Protein AF-A0A317G3U3-F1 (afdb_monomer_lite)

Secondary structure (DSSP, 8-state):
---HHHHHHHHHHHHTT------SS--S--EEETTTTEEEETTEEE-HHHHHHHHHHHHHHHTT--TTSHHHHHHHHHHHHHHHHHHHHHHHTTSTTHHHHHHTTSSTTS--

Organism: Butyrivibrio fibrisolvens (NCBI:txid831)

Sequence (112 aa):
MTSNRRDLINGLAAAMGAGTFAATTYEGTNRYDKGTGTFYCNGHIISPSIVEKASEFFEANLKRCDRSTSEGNEMYLIYETAVEAIKLMRTTNANQNSSIVASNKDHQNRYS

Foldseek 3Di:
DPPPPVVVVVVVCVVVPVPDDPPPQPPDDFAQDLVQRWTCDRNDIDHNVNLVVLLVVLVVVLVVQDCVDPVSVVSNVVSVVSNVVSVCRSVVNVPPVVVVVVVVVVVVPPPD

Structure (mmCIF, N/CA/C/O backbone):
data_AF-A0A317G3U3-F1
#
_entry.id   AF-A0A317G3U3-F1
#
loop_
_atom_site.group_PDB
_atom_site.id
_atom_site.type_symbol
_atom_site.label_atom_id
_atom_site.label_alt_id
_atom_site.label_comp_id
_atom_site.label_asym_id
_atom_site.label_entity_id
_atom_site.label_seq_id
_atom_site.pdbx_PDB_ins_code
_atom_site.Cartn_x
_atom_site.Cartn_y
_atom_site.Cartn_z
_atom_site.occupancy
_atom_site.B_iso_or_equiv
_atom_site.auth_seq_id
_atom_site.auth_comp_id
_atom_site.auth_asym_id
_atom_site.auth_atom_id
_atom_site.pdbx_PDB_model_num
ATOM 1 N N . MET A 1 1 ? -18.223 -38.491 18.582 1.00 40.91 1 MET A N 1
ATOM 2 C CA . MET A 1 1 ? -18.993 -37.455 19.305 1.00 40.91 1 MET A CA 1
ATOM 3 C C . MET A 1 1 ? -18.019 -36.534 20.045 1.00 40.91 1 MET A C 1
ATOM 5 O O . MET A 1 1 ? -17.720 -36.775 21.204 1.00 40.91 1 MET A O 1
ATOM 9 N N . THR A 1 2 ? -17.447 -35.534 19.366 1.00 45.72 2 THR A N 1
ATOM 10 C CA . THR A 1 2 ? -16.392 -34.636 19.901 1.00 45.72 2 THR A CA 1
ATOM 11 C C . THR A 1 2 ? -16.836 -33.164 19.934 1.00 45.72 2 THR A C 1
ATOM 13 O O . THR A 1 2 ? -16.015 -32.259 19.812 1.00 45.72 2 THR A O 1
ATOM 16 N N . SER A 1 3 ? -18.135 -32.911 20.123 1.00 53.75 3 SER A N 1
ATOM 17 C CA . SER A 1 3 ? -18.735 -31.561 20.128 1.00 53.75 3 SER A CA 1
ATOM 18 C C . SER A 1 3 ? -18.715 -30.859 21.496 1.00 53.75 3 SER A C 1
ATOM 20 O O . SER A 1 3 ? -19.052 -29.691 21.613 1.00 53.75 3 SER A O 1
ATOM 22 N N . ASN A 1 4 ? -18.262 -31.524 22.558 1.00 58.53 4 ASN A N 1
ATOM 23 C CA . ASN A 1 4 ? -18.688 -31.150 23.909 1.00 58.53 4 ASN A CA 1
ATOM 24 C C . ASN A 1 4 ? -18.010 -29.899 24.512 1.00 58.53 4 ASN A C 1
ATOM 26 O O . ASN A 1 4 ? -18.536 -29.303 25.442 1.00 58.53 4 ASN A O 1
ATOM 30 N N . ARG A 1 5 ? -16.832 -29.476 24.026 1.00 55.97 5 ARG A N 1
ATOM 31 C CA . ARG A 1 5 ? -16.104 -28.349 24.650 1.00 55.97 5 ARG A CA 1
ATOM 32 C C . ARG A 1 5 ? -16.579 -26.983 24.156 1.00 55.97 5 ARG A C 1
ATOM 34 O O . ARG A 1 5 ? -16.696 -26.066 24.959 1.00 55.97 5 ARG A O 1
ATOM 41 N N . ARG A 1 6 ? -16.832 -26.834 22.852 1.00 60.09 6 ARG A N 1
ATOM 42 C CA . ARG A 1 6 ? -17.262 -25.547 22.276 1.00 60.09 6 ARG A CA 1
ATOM 43 C C . ARG A 1 6 ? -18.674 -25.193 22.722 1.00 60.09 6 ARG A C 1
ATOM 45 O O . ARG A 1 6 ? -18.914 -24.054 23.101 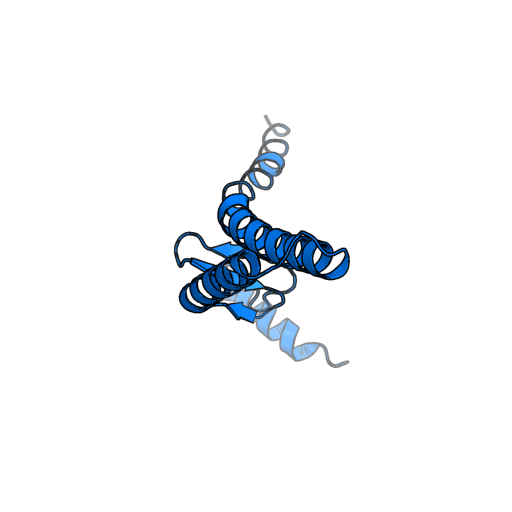1.00 60.09 6 ARG A O 1
ATOM 52 N N . ASP A 1 7 ? -19.553 -26.187 22.778 1.00 64.75 7 ASP A N 1
ATOM 53 C CA . ASP A 1 7 ? -20.936 -25.993 23.208 1.00 64.75 7 ASP A CA 1
ATOM 54 C C . ASP A 1 7 ? -21.014 -25.619 24.697 1.00 64.75 7 ASP A C 1
ATOM 56 O O . ASP A 1 7 ? -21.786 -24.736 25.064 1.00 64.75 7 ASP A O 1
ATOM 60 N N . LEU A 1 8 ? -20.136 -26.183 25.544 1.00 64.6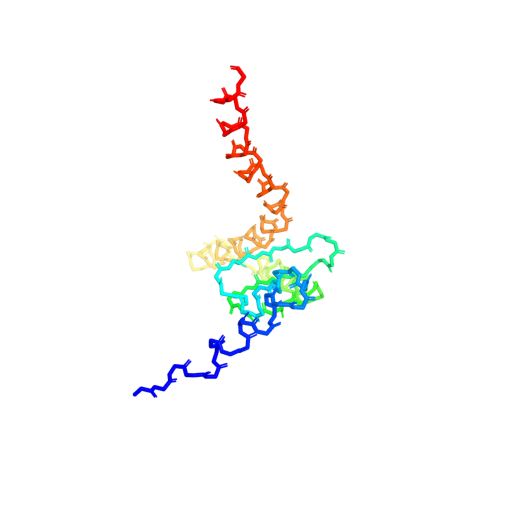2 8 LEU A N 1
ATOM 61 C CA . LEU A 1 8 ? -20.012 -25.770 26.949 1.00 64.62 8 LEU A CA 1
ATOM 62 C C . LEU A 1 8 ? -19.531 -24.320 27.098 1.00 64.62 8 LEU A C 1
ATOM 64 O O . LEU A 1 8 ? -20.050 -23.584 27.932 1.00 64.62 8 LEU A O 1
ATOM 68 N N . ILE A 1 9 ? -18.538 -23.910 26.304 1.00 63.66 9 ILE A N 1
ATOM 69 C CA . ILE A 1 9 ? -17.985 -22.548 26.349 1.00 63.66 9 ILE A CA 1
ATOM 70 C C . ILE A 1 9 ? -19.037 -21.533 25.885 1.00 63.66 9 ILE A C 1
ATOM 72 O O . ILE A 1 9 ? -19.217 -20.499 26.527 1.00 63.66 9 ILE A O 1
ATOM 76 N N . ASN A 1 10 ? -19.778 -21.856 24.823 1.00 60.44 10 ASN A N 1
ATOM 77 C CA . ASN A 1 10 ? -20.863 -21.020 24.314 1.00 60.44 10 ASN A CA 1
ATOM 78 C C . ASN A 1 10 ? -22.023 -20.920 25.319 1.00 60.44 10 ASN A C 1
ATOM 80 O O . ASN A 1 10 ? -22.541 -19.827 25.548 1.00 60.44 10 ASN A O 1
ATOM 84 N N . GLY A 1 11 ? -22.387 -22.032 25.971 1.00 64.94 11 GLY A N 1
ATOM 85 C CA . GLY A 1 11 ? -23.400 -22.049 27.031 1.00 64.94 11 GLY A CA 1
ATOM 86 C C . GLY A 1 11 ? -22.991 -21.238 28.265 1.00 64.94 11 GLY A C 1
ATOM 87 O O . GLY A 1 11 ? -23.814 -20.520 28.832 1.00 64.94 11 GLY A O 1
ATOM 88 N N . LEU A 1 12 ? -21.709 -21.282 28.642 1.00 55.88 12 LEU A N 1
ATOM 89 C CA . LEU A 1 12 ? -21.169 -20.504 29.760 1.00 55.88 12 LEU A CA 1
ATOM 90 C C . LEU A 1 12 ? -21.133 -18.997 29.453 1.00 55.88 12 LEU A C 1
ATOM 92 O O . LEU A 1 12 ? -21.482 -18.186 30.307 1.00 55.88 12 LEU A O 1
ATOM 96 N N . ALA A 1 13 ? -20.758 -18.614 28.230 1.00 53.03 13 ALA A N 1
ATOM 97 C CA . ALA A 1 13 ? -20.735 -17.216 27.800 1.00 53.03 13 ALA A CA 1
ATOM 98 C C . ALA A 1 13 ? -22.146 -16.603 27.735 1.00 53.03 13 ALA A C 1
ATOM 100 O O . ALA A 1 13 ? -22.342 -15.469 28.175 1.00 53.03 13 ALA A O 1
ATOM 101 N N . ALA A 1 14 ? -23.137 -17.370 27.265 1.00 59.12 14 ALA A N 1
ATOM 102 C CA . ALA A 1 14 ? -24.537 -16.949 27.236 1.00 59.12 14 ALA A CA 1
ATOM 103 C C . ALA A 1 14 ? -25.127 -16.752 28.646 1.00 59.12 14 ALA A C 1
ATOM 105 O O . ALA A 1 14 ? -25.880 -15.806 28.873 1.00 59.12 14 ALA A O 1
ATOM 106 N N . ALA A 1 15 ? -24.758 -17.605 29.608 1.00 56.38 15 ALA A N 1
ATOM 107 C CA . ALA A 1 15 ? -25.267 -17.541 30.978 1.00 56.38 15 ALA A CA 1
ATOM 108 C C . ALA A 1 15 ? -24.669 -16.394 31.821 1.00 56.38 15 ALA A C 1
ATOM 110 O O . ALA A 1 15 ? -25.297 -15.960 32.783 1.00 56.38 15 ALA A O 1
ATOM 111 N N . MET A 1 16 ? -23.483 -15.879 31.468 1.00 56.94 16 MET A N 1
ATOM 112 C CA . MET A 1 16 ? -22.809 -14.797 32.207 1.00 56.94 16 MET A CA 1
ATOM 113 C C . MET A 1 16 ? -23.129 -13.379 31.699 1.00 56.94 16 MET A C 1
ATOM 115 O O . MET A 1 16 ? -22.522 -12.417 32.164 1.00 56.94 16 MET A O 1
ATOM 119 N N . GLY A 1 17 ? -24.057 -13.215 30.749 1.00 48.06 17 GLY A N 1
ATOM 120 C CA . GLY A 1 17 ? -24.477 -11.891 30.261 1.00 48.06 17 GLY A CA 1
ATOM 121 C C . GLY A 1 17 ? -23.396 -11.101 29.508 1.00 48.06 17 GLY A C 1
ATOM 122 O O . GLY A 1 17 ? -23.592 -9.926 29.202 1.00 48.06 17 GLY A O 1
ATOM 123 N N . ALA A 1 18 ? -22.265 -11.729 29.179 1.00 49.78 18 ALA A N 1
ATOM 124 C CA . ALA A 1 18 ? -21.220 -11.134 28.360 1.00 49.78 18 ALA A CA 1
ATOM 125 C C . ALA A 1 18 ? -21.667 -11.192 26.895 1.00 49.78 18 ALA A C 1
ATOM 127 O O . ALA A 1 18 ? -21.465 -12.189 26.200 1.00 49.78 18 ALA A O 1
ATOM 128 N N . GLY A 1 19 ? -22.355 -10.132 26.462 1.00 47.94 19 GLY A N 1
ATOM 129 C CA . GLY A 1 19 ? -22.824 -9.964 25.092 1.00 47.94 19 GLY A CA 1
ATOM 130 C C . GLY A 1 19 ? -21.733 -10.301 24.079 1.00 47.94 19 GLY A C 1
ATOM 131 O O . GLY A 1 19 ? -20.598 -9.858 24.227 1.00 47.94 19 GLY A O 1
ATOM 132 N N . THR A 1 20 ? -22.109 -11.120 23.091 1.00 46.47 20 THR A N 1
ATOM 133 C CA . THR A 1 20 ? -21.411 -11.377 21.819 1.00 46.47 20 THR A CA 1
ATOM 134 C C . THR A 1 20 ? -19.941 -10.971 21.827 1.00 46.47 20 THR A C 1
ATOM 136 O O . THR A 1 20 ? -19.594 -9.866 21.407 1.00 46.47 20 THR A O 1
ATOM 139 N N . PHE A 1 21 ? -19.069 -11.875 22.281 1.00 47.16 21 PHE A N 1
ATOM 140 C CA . PHE A 1 21 ? -17.647 -11.768 21.984 1.00 47.16 21 PHE A CA 1
ATOM 141 C C . PHE A 1 21 ? -17.510 -11.648 20.467 1.00 47.16 21 PHE A C 1
ATOM 143 O O . PHE A 1 21 ? -17.860 -12.570 19.729 1.00 47.16 21 PHE A O 1
ATOM 150 N N . ALA A 1 22 ? -17.070 -10.471 20.017 1.00 49.59 22 ALA A N 1
ATOM 151 C CA . ALA A 1 22 ? -16.704 -10.225 18.635 1.00 49.59 22 ALA A CA 1
ATOM 152 C C . ALA A 1 22 ? -15.814 -11.382 18.179 1.00 49.59 22 ALA A C 1
ATOM 154 O O . ALA A 1 22 ? -14.854 -11.721 18.875 1.00 49.59 22 ALA A O 1
ATOM 155 N N . ALA A 1 23 ? -16.187 -12.018 17.067 1.00 45.00 23 ALA A N 1
ATOM 156 C CA . ALA A 1 23 ? -15.480 -13.164 16.522 1.00 45.00 23 ALA A CA 1
ATOM 157 C C . ALA A 1 23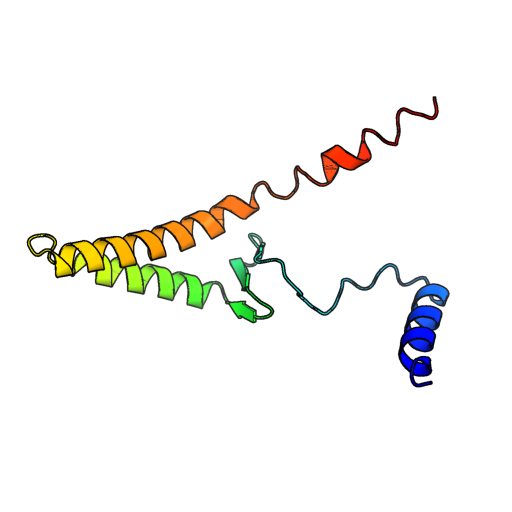 ? -13.968 -12.892 16.545 1.00 45.00 23 ALA A C 1
ATOM 159 O O . ALA A 1 23 ? -13.469 -11.995 15.870 1.00 45.00 23 ALA A O 1
ATOM 160 N N . THR A 1 24 ? -13.236 -13.648 17.365 1.00 47.41 24 THR A N 1
ATOM 161 C CA . THR A 1 24 ? -11.770 -13.563 17.483 1.00 47.41 24 THR A CA 1
ATOM 162 C C . THR A 1 24 ? -11.061 -14.132 16.256 1.00 47.41 24 THR A C 1
ATOM 164 O O . THR A 1 24 ? -9.836 -14.121 16.167 1.00 47.41 24 THR A O 1
ATOM 167 N N . THR A 1 25 ? -11.833 -14.601 15.283 1.00 43.91 25 THR A N 1
ATOM 168 C CA . THR A 1 25 ? -11.393 -14.983 13.954 1.00 43.91 25 THR A CA 1
ATOM 169 C C . THR A 1 25 ? -11.791 -13.847 13.018 1.00 43.91 25 THR A C 1
ATOM 171 O O . THR A 1 25 ? -12.962 -13.695 12.678 1.00 43.91 25 THR A O 1
ATOM 174 N N . TYR A 1 26 ? -10.819 -13.023 12.613 1.00 51.16 26 TYR A N 1
ATOM 175 C CA . TYR A 1 26 ? -10.961 -12.098 11.483 1.00 51.16 26 TYR A CA 1
ATOM 176 C C . TYR A 1 26 ? -11.040 -12.914 10.181 1.00 51.16 26 TYR A C 1
ATOM 178 O O . TYR A 1 26 ? -10.165 -12.841 9.319 1.00 51.16 26 TYR A O 1
ATOM 186 N N . GLU A 1 27 ? -12.060 -13.759 10.057 1.00 45.41 27 GLU A N 1
ATOM 187 C CA . GLU A 1 27 ? -12.370 -14.464 8.824 1.00 45.41 27 GLU A CA 1
ATOM 188 C C . GLU A 1 27 ? -13.053 -13.477 7.873 1.00 45.41 27 GLU A C 1
ATOM 190 O O . GLU A 1 27 ? -14.211 -13.103 8.035 1.00 45.41 27 GLU A O 1
ATOM 195 N N . GLY A 1 28 ? -12.305 -13.029 6.865 1.00 50.31 28 GLY A N 1
ATOM 196 C CA . GLY A 1 28 ? -12.891 -12.680 5.571 1.00 50.31 28 GLY A CA 1
ATOM 197 C C . GLY A 1 28 ? -13.197 -11.213 5.270 1.00 50.31 28 GLY A C 1
ATOM 198 O O . GLY A 1 28 ? -13.561 -10.930 4.132 1.00 50.31 28 GLY A O 1
ATOM 199 N N . THR A 1 29 ? -13.021 -10.256 6.183 1.00 57.47 29 THR A N 1
ATOM 200 C CA . THR A 1 29 ? -13.275 -8.839 5.851 1.00 57.47 29 THR A CA 1
ATOM 201 C C . THR A 1 29 ? -11.982 -8.040 5.768 1.00 57.47 29 THR A C 1
ATOM 203 O O . THR A 1 29 ? -11.435 -7.633 6.793 1.00 57.47 29 THR A O 1
ATOM 206 N N . ASN A 1 30 ? -11.512 -7.784 4.543 1.00 68.56 30 ASN A N 1
ATOM 207 C CA . ASN A 1 30 ? -10.471 -6.788 4.303 1.00 68.56 30 ASN A CA 1
ATOM 208 C C . ASN A 1 30 ? -11.001 -5.415 4.749 1.00 68.56 30 ASN A C 1
ATOM 210 O O . ASN A 1 30 ? -11.942 -4.893 4.148 1.00 68.56 30 ASN A O 1
ATOM 214 N N . ARG A 1 31 ? -10.441 -4.845 5.819 1.00 74.88 31 ARG A N 1
ATOM 215 C CA . ARG A 1 31 ? -10.931 -3.608 6.444 1.00 74.88 31 ARG A CA 1
ATOM 216 C C . ARG A 1 31 ? -9.781 -2.651 6.713 1.00 74.88 31 ARG A C 1
ATOM 218 O O . ARG A 1 31 ? -8.734 -3.056 7.205 1.00 74.88 31 ARG A O 1
ATOM 225 N N . TYR A 1 32 ? -10.010 -1.370 6.450 1.00 77.75 32 TYR A N 1
ATOM 226 C CA . TYR A 1 32 ? -9.133 -0.298 6.910 1.00 77.75 32 TYR A CA 1
ATOM 227 C C . TYR A 1 32 ? -9.792 0.401 8.091 1.00 77.75 32 TYR A C 1
ATOM 229 O O . TYR A 1 32 ? -10.927 0.878 7.992 1.00 77.75 32 TYR A O 1
ATOM 237 N N . ASP A 1 33 ? -9.088 0.460 9.212 1.00 78.25 33 ASP A N 1
ATOM 238 C CA . ASP A 1 33 ? -9.504 1.264 10.347 1.00 78.25 33 ASP A CA 1
ATOM 239 C C . ASP A 1 33 ? -8.902 2.668 10.233 1.00 78.25 33 ASP A C 1
ATOM 241 O O . ASP A 1 33 ? -7.695 2.854 10.365 1.00 78.25 33 ASP A O 1
ATOM 245 N N . LYS A 1 34 ? -9.759 3.670 10.011 1.00 75.00 34 LYS A N 1
ATOM 246 C CA . LYS A 1 34 ? -9.353 5.080 9.925 1.00 75.00 34 LYS A CA 1
ATOM 247 C C . LYS A 1 34 ? -8.857 5.644 11.255 1.00 75.00 34 LYS A C 1
ATOM 249 O O . LYS A 1 34 ? -8.086 6.596 11.235 1.00 75.00 34 LYS A O 1
ATOM 254 N N . GLY A 1 35 ? -9.311 5.098 12.386 1.00 76.25 35 GLY A N 1
ATOM 255 C CA . GLY A 1 35 ? -8.928 5.587 13.711 1.00 76.25 35 GLY A CA 1
ATOM 256 C C . GLY A 1 35 ? -7.485 5.233 14.057 1.00 76.25 35 GLY A C 1
ATOM 257 O O . GLY A 1 35 ? -6.765 6.049 14.622 1.00 76.25 35 GLY A O 1
ATOM 258 N N . THR A 1 36 ? -7.054 4.031 13.674 1.00 78.94 36 THR A N 1
ATOM 259 C CA . THR A 1 36 ? -5.693 3.541 13.935 1.00 78.94 36 THR A CA 1
ATOM 260 C C . THR A 1 36 ? -4.777 3.610 12.713 1.00 78.94 36 THR A C 1
ATOM 262 O O . THR A 1 36 ? -3.564 3.522 12.865 1.00 78.94 36 THR A O 1
ATOM 265 N N . GLY A 1 37 ? -5.331 3.764 11.506 1.00 74.38 37 GLY A N 1
ATOM 266 C CA . GLY A 1 37 ? -4.609 3.687 10.232 1.00 74.38 37 GLY A CA 1
ATOM 267 C C . GLY A 1 37 ? -4.217 2.260 9.827 1.00 74.38 37 GLY A C 1
ATOM 268 O O . GLY A 1 37 ? -3.344 2.081 8.976 1.00 74.38 37 GLY A O 1
ATOM 269 N N . THR A 1 38 ? -4.807 1.250 10.465 1.00 81.44 38 THR A N 1
ATOM 270 C CA . THR A 1 38 ? -4.394 -0.153 10.360 1.00 81.44 38 THR A CA 1
ATOM 271 C C . THR A 1 38 ? -5.208 -0.889 9.302 1.00 81.44 38 THR A C 1
ATOM 273 O O . THR A 1 38 ? -6.429 -0.721 9.224 1.00 81.44 38 THR A O 1
ATOM 276 N N . PHE A 1 39 ? -4.555 -1.742 8.511 1.00 79.88 39 PHE A N 1
ATOM 277 C CA . PHE A 1 39 ? -5.250 -2.648 7.595 1.00 79.88 39 PHE A CA 1
ATOM 278 C C . PHE A 1 39 ? -5.363 -4.035 8.200 1.00 79.88 39 PHE A C 1
ATOM 280 O O . PHE A 1 39 ? -4.384 -4.610 8.665 1.00 79.88 39 PHE A O 1
ATOM 287 N N . TYR A 1 40 ? -6.562 -4.582 8.121 1.00 81.56 40 TYR A N 1
ATOM 288 C CA . TYR A 1 40 ? -6.865 -5.968 8.416 1.00 81.56 40 TYR A CA 1
ATOM 289 C C . TYR A 1 40 ? -7.086 -6.655 7.076 1.00 81.56 40 TYR A C 1
ATOM 291 O O . TYR A 1 40 ? -8.079 -6.376 6.411 1.00 81.56 40 TYR A O 1
ATOM 299 N N . CYS A 1 41 ? -6.154 -7.505 6.656 1.00 77.31 41 CYS A N 1
ATOM 300 C CA . CYS A 1 41 ? -6.194 -8.197 5.369 1.00 77.31 41 CYS A CA 1
ATOM 301 C C . CYS A 1 41 ? -5.985 -9.693 5.591 1.00 77.31 41 CYS A C 1
ATOM 303 O O . CYS A 1 41 ? -4.943 -10.085 6.109 1.00 77.31 41 CYS A O 1
ATOM 305 N N . ASN A 1 42 ? -6.949 -10.527 5.186 1.00 70.88 42 ASN A N 1
ATOM 306 C CA . ASN A 1 42 ? -6.855 -11.994 5.261 1.00 70.88 42 ASN A CA 1
ATOM 307 C C . ASN A 1 42 ? -6.326 -12.534 6.615 1.00 70.88 42 ASN A C 1
ATOM 309 O O . ASN A 1 42 ? -5.406 -13.345 6.656 1.00 70.88 42 ASN A O 1
ATOM 313 N N . GLY A 1 43 ? -6.847 -12.019 7.734 1.00 69.31 43 GLY A N 1
ATOM 314 C CA . GLY A 1 43 ? -6.412 -12.412 9.081 1.00 69.31 43 GLY A CA 1
ATOM 315 C C . GLY A 1 43 ? -5.083 -11.804 9.559 1.00 69.31 43 GLY A C 1
ATOM 316 O O . GLY A 1 43 ? -4.676 -12.063 10.690 1.00 69.31 43 GLY A O 1
ATOM 317 N N . HIS A 1 44 ? -4.424 -10.968 8.753 1.00 77.44 44 HIS A N 1
ATOM 318 C CA . HIS A 1 44 ? -3.197 -10.258 9.114 1.00 77.44 44 HIS A CA 1
ATOM 319 C C . HIS A 1 44 ? -3.440 -8.771 9.359 1.00 77.44 44 HIS A C 1
ATOM 321 O O . HIS A 1 44 ? -4.266 -8.134 8.706 1.00 77.44 44 HIS A O 1
ATOM 327 N N . ILE A 1 45 ? -2.665 -8.218 10.291 1.00 82.44 45 ILE A N 1
ATOM 328 C CA . ILE A 1 45 ? -2.664 -6.798 10.631 1.00 82.44 45 ILE A CA 1
ATOM 329 C C . ILE A 1 45 ? -1.447 -6.149 9.970 1.00 82.44 45 ILE A C 1
ATOM 331 O O . ILE A 1 45 ? -0.311 -6.540 10.236 1.00 82.44 45 ILE A O 1
ATOM 335 N N . ILE A 1 46 ? -1.680 -5.148 9.126 1.00 86.12 46 ILE A N 1
ATOM 336 C CA . ILE A 1 46 ? -0.639 -4.337 8.494 1.00 86.12 46 ILE A CA 1
ATOM 337 C C . ILE A 1 46 ? -0.675 -2.954 9.140 1.00 86.12 46 ILE A C 1
ATOM 339 O O . ILE A 1 46 ? -1.693 -2.258 9.100 1.00 86.12 46 ILE A O 1
ATOM 343 N N . SER A 1 47 ? 0.444 -2.562 9.750 1.00 86.56 47 SER A N 1
ATOM 344 C CA . SER A 1 47 ? 0.553 -1.287 10.453 1.00 86.56 47 SER A CA 1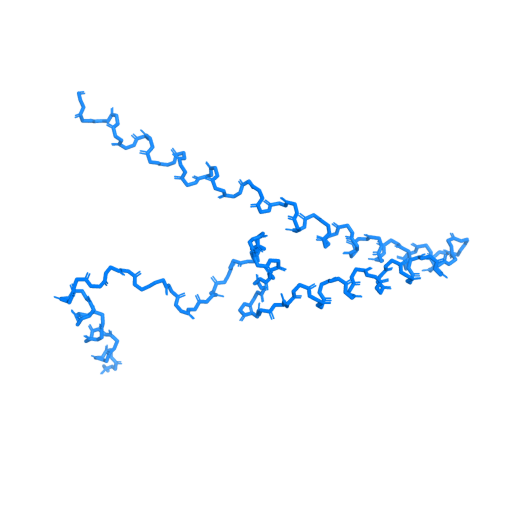
ATOM 345 C C . SER A 1 47 ? 0.549 -0.095 9.485 1.00 86.56 47 SER A C 1
ATOM 347 O O . SER A 1 47 ? 1.039 -0.216 8.358 1.00 86.56 47 SER A O 1
ATOM 349 N N . PRO A 1 48 ? 0.107 1.093 9.939 1.00 83.44 48 PRO A N 1
ATOM 350 C CA . PRO A 1 48 ? 0.108 2.309 9.121 1.00 83.44 48 PRO A CA 1
ATOM 351 C C . PRO A 1 48 ? 1.487 2.620 8.526 1.00 83.44 48 PRO A C 1
ATOM 353 O O . PRO A 1 48 ? 1.612 2.954 7.354 1.00 83.44 48 PRO A O 1
ATOM 356 N N . SER A 1 49 ? 2.542 2.432 9.324 1.00 87.94 49 SER A N 1
ATOM 357 C CA . SER A 1 49 ? 3.931 2.674 8.927 1.00 87.94 49 SER A CA 1
ATOM 358 C C . SER A 1 49 ? 4.402 1.797 7.765 1.00 87.94 49 SER A C 1
ATOM 360 O O . SER A 1 49 ? 5.201 2.243 6.947 1.00 87.94 49 SER A O 1
ATOM 362 N N . ILE A 1 50 ? 3.925 0.552 7.678 1.00 90.12 50 ILE A N 1
ATOM 363 C CA . ILE A 1 50 ? 4.257 -0.346 6.568 1.00 90.12 50 ILE A CA 1
ATOM 364 C C . ILE A 1 50 ? 3.493 0.061 5.311 1.00 90.12 50 ILE A C 1
ATOM 366 O O . ILE A 1 50 ? 4.049 0.008 4.219 1.00 90.12 50 ILE A O 1
ATOM 370 N N . VAL A 1 51 ? 2.252 0.523 5.457 1.00 88.00 51 VAL A N 1
ATOM 371 C CA . VAL A 1 51 ? 1.434 0.992 4.330 1.00 88.00 51 VAL A CA 1
ATOM 372 C C . VAL A 1 51 ? 2.030 2.261 3.724 1.00 88.00 51 VAL A C 1
ATOM 374 O O . VAL A 1 51 ? 2.087 2.377 2.505 1.00 88.00 51 VAL A O 1
ATOM 377 N N . GLU A 1 52 ? 2.473 3.206 4.556 1.00 89.25 52 GLU A N 1
ATOM 378 C CA . GLU A 1 52 ? 3.188 4.414 4.114 1.00 89.25 52 GLU A CA 1
ATOM 379 C C . GLU A 1 52 ? 4.435 4.036 3.307 1.00 89.25 52 GLU A C 1
ATOM 381 O O . GLU A 1 52 ? 4.548 4.405 2.141 1.00 89.25 52 GLU A O 1
ATOM 386 N N . LYS A 1 53 ? 5.302 3.187 3.874 1.00 92.81 53 LYS A N 1
ATOM 387 C CA . LYS A 1 53 ? 6.511 2.705 3.188 1.00 92.81 53 LYS A CA 1
ATOM 388 C C . LYS A 1 53 ? 6.205 1.977 1.881 1.00 92.81 53 LYS A C 1
ATOM 390 O O . LYS A 1 53 ? 6.947 2.126 0.916 1.00 92.81 53 LYS A O 1
ATOM 395 N N . ALA A 1 54 ? 5.136 1.182 1.840 1.00 90.56 54 ALA A N 1
ATOM 396 C CA . ALA A 1 54 ? 4.711 0.506 0.619 1.00 90.56 54 ALA A CA 1
ATOM 397 C C . ALA A 1 54 ? 4.283 1.520 -0.453 1.00 90.56 54 ALA A C 1
ATOM 399 O O . ALA A 1 54 ? 4.706 1.400 -1.600 1.00 90.56 54 ALA A O 1
ATOM 400 N N . SER A 1 55 ? 3.506 2.540 -0.076 1.00 91.56 55 SER A N 1
ATOM 401 C CA . SER A 1 55 ? 3.101 3.619 -0.985 1.00 91.56 55 SER A CA 1
ATOM 402 C C . SER A 1 55 ? 4.318 4.359 -1.545 1.00 91.56 55 SER A C 1
ATOM 404 O O . SER A 1 55 ? 4.460 4.468 -2.761 1.00 91.56 55 SER A O 1
ATOM 406 N N . GLU A 1 56 ? 5.238 4.787 -0.677 1.00 94.19 56 GLU A N 1
ATOM 407 C CA . GLU A 1 56 ? 6.475 5.473 -1.075 1.00 94.19 56 GLU A CA 1
ATOM 408 C C . GLU A 1 56 ? 7.337 4.613 -2.005 1.00 94.19 56 GLU A C 1
ATOM 410 O O . GLU A 1 56 ? 7.867 5.103 -3.004 1.00 94.19 56 GLU A O 1
ATOM 415 N N . PHE A 1 57 ? 7.459 3.316 -1.705 1.00 94.31 57 PHE A N 1
ATOM 416 C CA . PHE A 1 57 ? 8.215 2.380 -2.528 1.00 94.31 57 PHE A CA 1
ATOM 417 C C . PHE A 1 57 ? 7.635 2.281 -3.941 1.00 94.31 57 PHE A C 1
ATOM 419 O O . PHE A 1 57 ? 8.375 2.415 -4.918 1.00 94.31 57 PHE A O 1
ATOM 426 N N . PHE A 1 58 ? 6.326 2.065 -4.080 1.00 94.12 58 PHE A N 1
ATOM 427 C CA . PHE A 1 58 ? 5.712 1.939 -5.402 1.00 94.12 58 PHE A CA 1
ATOM 428 C C . PHE A 1 58 ? 5.721 3.263 -6.173 1.00 94.12 58 PHE A C 1
ATOM 430 O O . PHE A 1 58 ? 6.028 3.258 -7.363 1.00 94.12 58 PHE A O 1
ATOM 437 N N . GLU A 1 59 ? 5.510 4.400 -5.509 1.00 94.12 59 GLU A N 1
ATOM 438 C CA . GLU A 1 59 ? 5.634 5.721 -6.140 1.00 94.12 59 GLU A CA 1
ATOM 439 C C . GLU A 1 59 ? 7.060 6.012 -6.625 1.00 94.12 59 GLU A C 1
ATOM 441 O O . GLU A 1 59 ? 7.255 6.558 -7.716 1.00 94.12 59 GLU A O 1
ATOM 446 N N . ALA A 1 60 ? 8.074 5.641 -5.841 1.00 94.38 60 ALA A N 1
ATOM 447 C CA . ALA A 1 60 ? 9.469 5.804 -6.233 1.00 94.38 60 ALA A CA 1
ATOM 448 C C . ALA A 1 60 ? 9.825 4.931 -7.445 1.00 94.38 60 ALA A C 1
ATOM 450 O O . ALA A 1 60 ? 10.545 5.388 -8.333 1.00 94.38 60 ALA A O 1
ATOM 451 N N . ASN A 1 61 ? 9.313 3.698 -7.512 1.00 92.56 61 ASN A N 1
ATOM 452 C CA . ASN A 1 61 ? 9.540 2.813 -8.656 1.00 92.56 61 ASN A CA 1
ATOM 453 C C . ASN A 1 61 ? 8.782 3.277 -9.905 1.00 92.56 61 ASN A C 1
ATOM 455 O O . ASN A 1 61 ? 9.353 3.270 -10.993 1.00 92.56 61 ASN A O 1
ATOM 459 N N . LEU A 1 62 ? 7.561 3.788 -9.746 1.00 92.06 62 LEU A N 1
ATOM 460 C CA . LEU A 1 62 ? 6.765 4.355 -10.836 1.00 92.06 62 LEU A CA 1
ATOM 461 C C . LEU A 1 62 ? 7.494 5.511 -11.537 1.00 92.06 62 LEU A C 1
ATOM 463 O O . LEU A 1 62 ? 7.528 5.568 -12.764 1.00 92.06 62 LEU A O 1
ATOM 467 N N . LYS A 1 63 ? 8.153 6.393 -10.772 1.00 91.12 63 LYS A N 1
ATOM 468 C CA . LYS A 1 63 ? 8.960 7.506 -11.316 1.00 91.12 63 LYS A CA 1
ATOM 469 C C . LYS A 1 63 ? 10.198 7.052 -12.095 1.00 91.12 63 LYS A C 1
ATOM 471 O O . LYS A 1 63 ? 10.766 7.846 -12.839 1.00 91.12 63 LYS A O 1
ATOM 476 N N . ARG A 1 64 ? 10.644 5.810 -11.894 1.00 90.31 64 ARG A N 1
ATOM 477 C CA . ARG A 1 64 ? 11.841 5.242 -12.531 1.00 90.31 64 ARG A CA 1
ATOM 478 C C . ARG A 1 64 ? 11.519 4.432 -13.785 1.00 90.31 64 ARG A C 1
ATOM 480 O O . ARG A 1 64 ? 12.448 4.030 -14.478 1.00 90.31 64 ARG A O 1
ATOM 487 N N . CYS A 1 65 ? 10.242 4.178 -14.069 1.00 89.38 65 CYS A N 1
ATOM 488 C CA . CYS A 1 65 ? 9.827 3.438 -15.253 1.00 89.38 65 CYS A CA 1
ATOM 489 C C . CYS A 1 65 ? 10.013 4.271 -16.524 1.00 89.38 65 CYS A C 1
ATOM 491 O O . CYS A 1 65 ? 9.517 5.394 -16.628 1.00 89.38 65 CYS A O 1
ATOM 493 N N . ASP A 1 66 ? 10.677 3.682 -17.517 1.00 90.12 66 ASP A N 1
ATOM 494 C CA . ASP A 1 66 ? 10.760 4.238 -18.863 1.00 90.12 66 ASP A CA 1
ATOM 495 C C . ASP A 1 66 ? 9.548 3.803 -19.694 1.00 90.12 66 ASP A C 1
ATOM 497 O O . ASP A 1 66 ? 9.459 2.673 -20.173 1.00 90.12 66 ASP A O 1
ATOM 501 N N . ARG A 1 67 ? 8.608 4.727 -19.886 1.00 91.06 67 ARG A N 1
ATOM 502 C CA . ARG A 1 67 ? 7.357 4.479 -20.616 1.00 91.06 67 ARG A CA 1
ATOM 503 C C . ARG A 1 67 ? 7.521 4.430 -22.136 1.00 91.06 67 ARG A C 1
ATOM 505 O O . ARG A 1 67 ? 6.535 4.200 -22.830 1.00 91.06 67 ARG A O 1
ATOM 512 N N . SER A 1 68 ? 8.721 4.680 -22.662 1.00 90.12 68 SER A N 1
ATOM 513 C CA . SER A 1 68 ? 8.982 4.608 -24.104 1.00 90.12 68 SER A CA 1
ATOM 514 C C . SER A 1 68 ? 9.070 3.169 -24.628 1.00 90.12 68 SER A C 1
ATOM 516 O O . SER A 1 68 ? 8.910 2.942 -25.827 1.00 90.12 68 SER A O 1
ATOM 518 N N . THR A 1 69 ? 9.272 2.198 -23.733 1.00 93.81 69 THR A N 1
ATOM 519 C CA . THR A 1 69 ? 9.302 0.763 -24.044 1.00 93.81 69 THR A CA 1
ATOM 520 C C . THR A 1 69 ? 7.981 0.094 -23.669 1.00 93.81 69 THR A C 1
ATOM 522 O O . THR A 1 69 ? 7.291 0.535 -22.746 1.00 93.81 69 THR A O 1
ATOM 525 N N . SER A 1 70 ? 7.621 -0.987 -24.369 1.00 91.81 70 SER A N 1
ATOM 526 C CA . SER A 1 70 ? 6.405 -1.753 -24.060 1.00 91.81 70 SER A CA 1
ATOM 527 C C . SER A 1 70 ? 6.469 -2.328 -22.643 1.00 91.81 70 SER A C 1
ATOM 529 O O . SER A 1 70 ? 5.520 -2.200 -21.872 1.00 91.81 70 SER A O 1
ATOM 531 N N . GLU A 1 71 ? 7.619 -2.891 -22.277 1.00 90.94 71 GLU A N 1
ATOM 532 C CA . GLU A 1 71 ? 7.876 -3.513 -20.979 1.00 90.94 71 GLU A CA 1
ATOM 533 C C . GLU A 1 71 ? 7.894 -2.475 -19.848 1.00 90.94 71 GLU A C 1
ATOM 535 O O . GLU A 1 71 ? 7.321 -2.691 -18.779 1.00 90.94 71 GLU A O 1
ATOM 540 N N . GLY A 1 72 ? 8.518 -1.316 -20.070 1.00 92.06 72 GLY A N 1
ATOM 541 C CA . GLY A 1 72 ? 8.546 -0.245 -19.077 1.00 92.06 72 GLY A CA 1
ATOM 542 C C . GLY A 1 72 ? 7.187 0.435 -18.888 1.00 92.06 72 GLY A C 1
ATOM 543 O O . GLY A 1 72 ? 6.864 0.842 -17.769 1.00 92.06 72 GLY A O 1
ATOM 544 N N . ASN A 1 73 ? 6.352 0.493 -19.931 1.00 91.62 73 ASN A N 1
ATOM 545 C CA . ASN A 1 73 ? 4.969 0.954 -19.814 1.00 91.62 73 ASN A CA 1
ATOM 546 C C . ASN A 1 73 ? 4.076 -0.059 -19.075 1.00 91.62 73 ASN A C 1
ATOM 548 O O . ASN A 1 73 ? 3.271 0.347 -18.240 1.00 91.62 73 ASN A O 1
ATOM 552 N N . GLU A 1 74 ? 4.237 -1.363 -19.313 1.00 93.75 74 GLU A N 1
ATOM 553 C CA . GLU A 1 74 ? 3.545 -2.399 -18.531 1.00 93.75 74 GLU A CA 1
ATOM 554 C C . GLU A 1 74 ? 3.929 -2.318 -17.046 1.00 93.75 74 GLU A C 1
ATOM 556 O O . GLU A 1 74 ? 3.062 -2.278 -16.171 1.00 93.75 74 GLU A O 1
ATOM 561 N N . MET A 1 75 ? 5.226 -2.182 -16.755 1.00 92.50 75 MET A N 1
ATOM 562 C CA . MET A 1 75 ? 5.720 -2.027 -15.386 1.00 92.50 75 MET A CA 1
ATOM 563 C C . MET A 1 75 ? 5.167 -0.764 -14.707 1.00 92.50 75 MET A C 1
ATOM 565 O O . MET A 1 75 ? 4.774 -0.808 -13.540 1.00 92.50 75 MET A O 1
ATOM 569 N N . TYR A 1 76 ? 5.089 0.351 -15.440 1.00 94.88 76 TYR A N 1
ATOM 570 C CA . TYR A 1 76 ? 4.470 1.584 -14.953 1.00 94.88 76 TYR A CA 1
ATOM 571 C C . TYR A 1 76 ? 3.015 1.350 -14.528 1.00 94.88 76 TYR A C 1
ATOM 573 O O . TYR A 1 76 ? 2.640 1.731 -13.420 1.00 94.88 76 TYR A O 1
ATOM 581 N N . LEU A 1 77 ? 2.219 0.676 -15.365 1.00 93.62 77 LEU A N 1
ATOM 582 C CA . LEU A 1 77 ? 0.807 0.394 -15.087 1.00 93.62 77 LEU A CA 1
ATOM 583 C C . LEU A 1 77 ? 0.624 -0.522 -13.869 1.00 93.62 77 LEU A C 1
ATOM 585 O O . LEU A 1 77 ? -0.301 -0.324 -13.078 1.00 93.62 77 LEU A O 1
ATOM 589 N N . ILE A 1 78 ? 1.516 -1.498 -13.678 1.00 94.44 78 ILE A N 1
ATOM 590 C CA . ILE A 1 78 ? 1.505 -2.372 -12.495 1.00 94.44 78 ILE A CA 1
ATOM 591 C C . ILE A 1 78 ? 1.726 -1.548 -11.221 1.00 94.44 78 ILE A C 1
ATOM 593 O O . ILE A 1 78 ? 0.965 -1.678 -10.256 1.00 94.44 78 ILE A O 1
ATOM 597 N N . TYR A 1 79 ? 2.738 -0.676 -11.211 1.00 94.56 79 TYR A N 1
ATOM 598 C CA . TYR A 1 79 ? 3.008 0.175 -10.052 1.00 94.56 79 TYR A CA 1
ATOM 599 C C . TYR A 1 79 ? 1.912 1.214 -9.819 1.00 94.56 79 TYR A C 1
ATOM 601 O O . TYR A 1 79 ? 1.537 1.446 -8.669 1.00 94.56 79 TYR A O 1
ATOM 609 N N . GLU A 1 80 ? 1.359 1.793 -10.883 1.00 93.62 80 GLU A N 1
ATOM 610 C CA . GLU A 1 80 ? 0.242 2.737 -10.800 1.00 93.62 80 GLU A CA 1
ATOM 611 C C . GLU A 1 80 ? -0.980 2.077 -10.156 1.00 93.62 80 GLU A C 1
ATOM 613 O O . GLU A 1 80 ? -1.542 2.605 -9.195 1.00 93.62 80 GLU A O 1
ATOM 618 N N . THR A 1 81 ? -1.317 0.865 -10.600 1.00 94.88 81 THR A N 1
ATOM 619 C CA . THR A 1 81 ? -2.419 0.077 -10.036 1.00 94.88 81 THR A CA 1
ATOM 620 C C . THR A 1 81 ? -2.211 -0.189 -8.544 1.00 94.88 81 THR A C 1
ATOM 622 O O . THR A 1 81 ? -3.150 -0.063 -7.757 1.00 94.88 81 THR A O 1
ATOM 625 N N . ALA A 1 82 ? -0.985 -0.520 -8.126 1.00 92.69 82 ALA A N 1
ATOM 626 C CA . ALA A 1 82 ? -0.671 -0.765 -6.719 1.00 92.69 82 ALA A CA 1
ATOM 627 C C . ALA A 1 82 ? -0.842 0.497 -5.852 1.00 92.69 82 ALA A C 1
ATOM 629 O O . ALA A 1 82 ? -1.455 0.430 -4.783 1.00 92.69 82 ALA A O 1
ATOM 630 N N . VAL A 1 83 ? -0.347 1.650 -6.315 1.00 93.12 83 VAL A N 1
ATOM 631 C CA . VAL A 1 83 ? -0.476 2.934 -5.602 1.00 93.12 83 VAL A CA 1
ATOM 632 C C . VAL A 1 83 ? -1.944 3.342 -5.475 1.00 93.12 83 VAL A C 1
ATOM 634 O O . VAL A 1 83 ? -2.407 3.670 -4.378 1.00 93.12 83 VAL A O 1
ATOM 637 N N . GLU A 1 84 ? -2.699 3.282 -6.571 1.00 91.12 84 GLU A N 1
ATOM 638 C CA . GLU A 1 84 ? -4.113 3.661 -6.570 1.00 91.12 84 GLU A CA 1
ATOM 639 C C . GLU A 1 84 ? -4.962 2.715 -5.715 1.00 91.12 84 GLU A C 1
ATOM 641 O O . GLU A 1 84 ? -5.831 3.171 -4.970 1.00 91.12 84 GLU A O 1
ATOM 646 N N . ALA A 1 85 ? -4.660 1.414 -5.705 1.00 89.31 85 ALA A N 1
ATOM 647 C CA . ALA A 1 85 ? -5.321 0.469 -4.810 1.00 89.31 85 ALA A CA 1
ATOM 648 C C . ALA A 1 85 ? -5.097 0.832 -3.331 1.00 89.31 85 ALA A C 1
ATOM 650 O O . ALA A 1 85 ? -6.057 0.856 -2.556 1.00 89.31 85 ALA A O 1
ATOM 651 N N . ILE A 1 86 ? -3.865 1.171 -2.931 1.00 88.56 86 ILE A N 1
ATOM 652 C CA . ILE A 1 86 ? -3.557 1.586 -1.551 1.00 88.56 86 ILE A CA 1
ATOM 653 C C . ILE A 1 86 ? -4.358 2.844 -1.174 1.00 88.56 86 ILE A C 1
ATOM 655 O O . ILE A 1 86 ? -4.988 2.877 -0.110 1.00 88.56 86 ILE A O 1
ATOM 659 N N . LYS A 1 87 ? -4.399 3.860 -2.046 1.00 88.25 87 LYS A N 1
ATOM 660 C CA . LYS A 1 87 ? -5.185 5.091 -1.826 1.00 88.25 87 LYS A CA 1
ATOM 661 C C . LYS A 1 87 ? 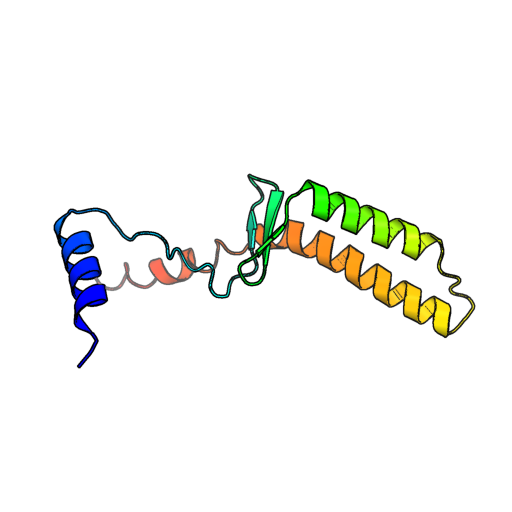-6.687 4.815 -1.730 1.00 88.25 87 LYS A C 1
ATOM 663 O O . LYS A 1 87 ? -7.374 5.352 -0.851 1.00 88.25 87 LYS A O 1
ATOM 668 N N . LEU A 1 88 ? -7.203 3.955 -2.604 1.00 85.75 88 LEU A N 1
ATOM 669 C CA . LEU A 1 88 ? -8.615 3.596 -2.641 1.00 85.75 88 LEU A CA 1
ATOM 670 C C . LEU A 1 88 ? -9.015 2.864 -1.360 1.00 85.75 88 LEU A C 1
ATOM 672 O O . LEU A 1 88 ? -10.015 3.222 -0.742 1.00 85.75 88 LEU A O 1
ATOM 676 N N . MET A 1 89 ? -8.212 1.915 -0.878 1.00 80.50 89 MET A N 1
ATOM 677 C CA . MET A 1 89 ? -8.526 1.196 0.361 1.00 80.50 89 MET A CA 1
ATOM 678 C C . MET A 1 89 ? -8.550 2.113 1.600 1.00 80.50 89 MET A C 1
ATOM 680 O O . MET A 1 89 ? -9.395 1.917 2.483 1.00 80.50 89 MET A O 1
ATOM 684 N N . ARG A 1 90 ? -7.701 3.156 1.639 1.00 80.56 90 ARG A N 1
ATOM 685 C CA . ARG A 1 90 ? -7.748 4.209 2.679 1.00 80.56 90 ARG A CA 1
ATOM 686 C C . ARG A 1 90 ? -9.064 5.004 2.636 1.00 80.56 90 ARG A C 1
ATOM 688 O O . ARG A 1 90 ? -9.601 5.395 3.676 1.00 80.56 90 ARG A O 1
ATOM 695 N N . THR A 1 91 ? -9.622 5.205 1.442 1.00 73.25 91 THR A N 1
ATOM 696 C CA . THR A 1 91 ? -10.834 6.013 1.215 1.00 73.25 91 THR A CA 1
ATOM 697 C C . THR A 1 91 ? -12.133 5.219 1.419 1.00 73.25 91 THR A C 1
ATOM 699 O O . THR A 1 91 ? -13.044 5.690 2.108 1.00 73.25 91 THR A O 1
ATOM 702 N N . THR A 1 92 ? -12.211 3.991 0.895 1.00 65.94 92 THR A N 1
ATOM 703 C CA . THR A 1 92 ? -13.444 3.181 0.774 1.00 65.94 92 THR A CA 1
ATOM 704 C C . THR A 1 92 ? -14.076 2.779 2.110 1.00 65.94 92 THR A C 1
ATOM 706 O O . THR A 1 92 ? -15.289 2.587 2.191 1.00 65.94 92 THR A O 1
ATOM 709 N N . ASN A 1 93 ? -13.316 2.767 3.207 1.00 53.84 93 ASN A N 1
ATOM 710 C CA . ASN A 1 93 ? -13.869 2.514 4.545 1.00 53.84 93 ASN A CA 1
ATOM 711 C C . ASN A 1 93 ? -14.681 3.702 5.113 1.00 53.84 93 ASN A C 1
ATOM 713 O O . ASN A 1 93 ? -15.145 3.642 6.246 1.00 53.84 93 ASN A O 1
ATOM 717 N N . ALA A 1 94 ? -14.897 4.777 4.338 1.00 46.78 94 ALA A N 1
ATOM 718 C CA . ALA A 1 94 ? -15.901 5.797 4.660 1.00 46.78 94 ALA A CA 1
ATOM 719 C C . ALA A 1 94 ? -17.348 5.273 4.565 1.00 46.78 94 ALA A C 1
ATOM 721 O O . ALA A 1 94 ? -18.207 5.746 5.302 1.00 46.78 94 ALA A O 1
ATOM 722 N N . ASN A 1 95 ? -17.619 4.309 3.674 1.00 44.84 95 ASN A N 1
ATOM 723 C CA . ASN A 1 95 ? -18.980 4.071 3.177 1.00 44.84 95 ASN A CA 1
ATOM 724 C C . ASN A 1 95 ? -19.549 2.671 3.461 1.00 44.84 95 ASN A C 1
ATOM 726 O O . ASN A 1 95 ? -20.629 2.362 2.980 1.00 44.84 95 ASN A O 1
ATOM 730 N N . GLN A 1 96 ? -18.888 1.824 4.256 1.00 48.03 96 GLN A N 1
ATOM 731 C CA . GLN A 1 96 ? -19.412 0.481 4.581 1.00 48.03 96 GLN A CA 1
ATOM 732 C C . GLN A 1 96 ? -20.354 0.460 5.804 1.00 48.03 96 GLN A C 1
ATOM 734 O O . GLN A 1 96 ? -20.911 -0.580 6.139 1.00 48.03 96 GLN A O 1
ATOM 739 N N . ASN A 1 97 ? -20.593 1.611 6.446 1.00 44.47 97 ASN A N 1
ATOM 740 C CA . ASN A 1 97 ? -21.588 1.747 7.520 1.00 44.47 97 ASN A CA 1
ATOM 741 C C . ASN A 1 97 ? -23.016 2.037 7.007 1.00 44.47 97 ASN A C 1
ATOM 743 O O . ASN A 1 97 ? -23.939 2.117 7.813 1.00 44.47 97 ASN A O 1
ATOM 747 N N . SER A 1 98 ? -23.236 2.203 5.697 1.00 46.66 98 SER A N 1
ATOM 748 C CA . SER A 1 98 ? -24.558 2.545 5.142 1.00 46.66 98 SER A CA 1
ATOM 749 C C . SER A 1 98 ? -25.428 1.331 4.787 1.00 46.66 98 SER A C 1
ATOM 751 O O . SER A 1 98 ? -26.649 1.465 4.745 1.00 46.66 98 SER A O 1
ATOM 753 N N . SER A 1 99 ? -24.857 0.137 4.600 1.00 44.62 99 SER A N 1
ATOM 754 C CA . SER A 1 99 ? -25.623 -1.077 4.265 1.00 44.62 99 SER A CA 1
ATOM 755 C C . SER A 1 99 ? -26.248 -1.772 5.484 1.00 44.62 99 SER A C 1
ATOM 757 O O . SER A 1 99 ? -27.288 -2.416 5.351 1.00 44.62 99 SER A O 1
ATOM 759 N N . ILE A 1 100 ? -25.693 -1.590 6.690 1.00 47.28 100 ILE A N 1
ATOM 760 C CA . ILE A 1 100 ? -26.242 -2.182 7.927 1.00 47.28 100 ILE A CA 1
ATOM 761 C C . ILE A 1 100 ? -27.458 -1.387 8.441 1.00 47.28 100 ILE A C 1
ATOM 763 O O . ILE A 1 100 ? -28.398 -1.961 8.986 1.00 47.28 100 ILE A O 1
ATOM 767 N N . VAL A 1 101 ? -27.502 -0.069 8.214 1.00 45.97 101 VAL A N 1
ATOM 768 C CA . VAL A 1 101 ? -28.619 0.782 8.676 1.00 45.97 101 VAL A CA 1
ATOM 769 C C . VAL A 1 101 ? -29.860 0.645 7.782 1.00 45.97 101 VAL A C 1
ATOM 771 O O . VAL A 1 101 ? -30.976 0.855 8.256 1.00 45.97 101 VAL A O 1
ATOM 774 N N . ALA A 1 102 ? -29.696 0.244 6.516 1.00 43.84 102 ALA A N 1
ATOM 775 C CA . ALA A 1 102 ? -30.814 0.039 5.595 1.00 43.84 102 ALA A CA 1
ATOM 776 C C . ALA A 1 102 ? -31.687 -1.171 5.980 1.00 43.84 102 ALA A C 1
ATOM 778 O O . ALA A 1 102 ? -32.903 -1.084 5.892 1.00 43.84 102 ALA A O 1
ATOM 779 N N . SER A 1 103 ? -31.100 -2.254 6.506 1.00 41.03 103 SER A N 1
ATOM 780 C CA . SER A 1 103 ? -31.860 -3.477 6.834 1.00 41.03 103 SER A CA 1
ATOM 781 C C . SER A 1 103 ? -32.664 -3.393 8.143 1.00 41.03 103 SER A C 1
ATOM 783 O O . SER A 1 103 ? -33.591 -4.172 8.346 1.00 41.03 103 SER A O 1
ATOM 785 N N . ASN A 1 104 ? -32.359 -2.437 9.030 1.00 45.50 104 ASN A N 1
ATOM 786 C CA . ASN A 1 104 ? -33.051 -2.302 10.322 1.00 45.50 104 ASN A CA 1
ATOM 787 C C . ASN A 1 104 ? -34.272 -1.368 10.295 1.00 45.50 104 ASN A C 1
ATOM 789 O O . ASN A 1 104 ? -35.026 -1.345 11.269 1.00 45.50 104 ASN A O 1
ATOM 793 N N . LYS A 1 105 ? -34.500 -0.606 9.215 1.00 47.12 105 LYS A N 1
ATOM 794 C CA . LYS A 1 105 ? -35.688 0.263 9.104 1.00 47.12 105 LYS A CA 1
ATOM 795 C C . LYS A 1 105 ? -36.922 -0.464 8.568 1.00 47.12 105 LYS A C 1
ATOM 797 O O . LYS A 1 105 ? -38.031 -0.114 8.962 1.00 47.12 105 LYS A O 1
ATOM 802 N N . ASP A 1 106 ? -36.746 -1.509 7.763 1.00 45.81 106 ASP A N 1
ATOM 803 C CA . ASP A 1 106 ? -37.876 -2.234 7.165 1.00 45.81 106 ASP A CA 1
ATOM 804 C C . ASP A 1 106 ? -38.586 -3.181 8.149 1.00 45.81 106 ASP A C 1
ATOM 806 O O . ASP A 1 106 ? -39.766 -3.491 7.979 1.00 45.81 106 ASP A O 1
ATOM 810 N N . HIS A 1 107 ? -37.913 -3.600 9.226 1.00 47.81 107 HIS A N 1
ATOM 811 C CA . HIS A 1 107 ? -38.508 -4.480 10.238 1.00 47.81 107 HIS A CA 1
ATOM 812 C C . HIS A 1 107 ? -39.288 -3.751 11.344 1.00 47.81 107 HIS A C 1
ATOM 814 O O . HIS A 1 107 ? -40.145 -4.372 11.971 1.00 47.81 107 HIS A O 1
ATOM 820 N N . GLN A 1 108 ? -39.055 -2.453 11.576 1.00 46.50 108 GLN A N 1
ATOM 821 C CA . GLN A 1 108 ? -39.780 -1.69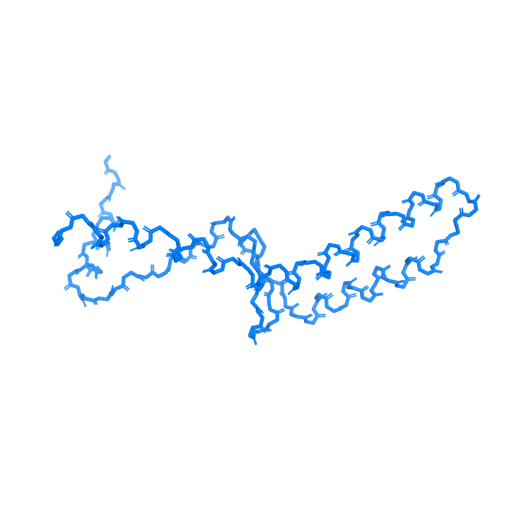9 12.613 1.00 46.50 108 GLN A CA 1
ATOM 822 C C . GLN A 1 108 ? -41.131 -1.133 12.151 1.00 46.50 108 GLN A C 1
ATOM 824 O O . GLN A 1 108 ? -41.925 -0.725 12.991 1.00 46.50 108 GLN A O 1
ATOM 829 N N . ASN A 1 109 ? -41.440 -1.156 10.850 1.00 45.31 109 ASN A N 1
ATOM 830 C CA . ASN A 1 109 ? -42.678 -0.576 10.314 1.00 45.31 109 ASN A CA 1
ATOM 831 C C . ASN A 1 109 ? -43.780 -1.610 9.994 1.00 45.31 109 ASN A C 1
ATOM 833 O O . ASN A 1 109 ? -44.716 -1.308 9.261 1.00 45.31 109 ASN A O 1
ATOM 837 N N . ARG A 1 110 ? -43.669 -2.850 10.499 1.00 42.88 110 ARG A N 1
ATOM 838 C CA . ARG A 1 110 ? -44.708 -3.895 10.333 1.00 42.88 110 ARG A CA 1
ATOM 839 C C . ARG A 1 110 ? -45.487 -4.217 11.616 1.00 42.88 110 ARG A C 1
ATOM 841 O O . ARG A 1 110 ? -46.247 -5.179 11.617 1.00 42.88 110 ARG A O 1
ATOM 848 N N . TYR A 1 111 ? -45.320 -3.417 12.672 1.00 49.84 111 TYR A N 1
ATOM 849 C CA . TYR A 1 111 ? -46.028 -3.575 13.951 1.00 49.84 111 TYR A CA 1
ATOM 850 C C . TYR A 1 111 ? -46.486 -2.236 14.564 1.00 49.84 111 TYR A C 1
ATOM 852 O O . TYR A 1 111 ? -46.391 -2.055 15.777 1.00 49.84 111 TYR A O 1
ATOM 860 N N . SER A 1 112 ? -46.995 -1.320 13.735 1.00 42.22 112 SER A N 1
ATOM 861 C CA . SER A 1 112 ? -47.843 -0.197 14.171 1.00 42.22 112 SER A CA 1
ATOM 862 C C . SER A 1 112 ? -49.153 -0.214 13.401 1.00 42.22 112 SER A C 1
ATOM 864 O O . SER A 1 112 ? -49.092 -0.501 12.183 1.00 42.22 112 SER A O 1
#

pLDDT: mean 70.67, std 19.39, range [40.91, 94.88]

Radius of gyration: 22.32 Å; chains: 1; bounding box: 60×45×56 Å